Protein AF-A0A382V476-F1 (afdb_monomer)

Sequence (138 aa):
MKIIQIIIYGLIFSLLNGGDETVEEILLKTFHRLDSINHQFTVHFEQTGKKKKNNNYRVFVNWPEDGEILRETRVEPIQHDKKKPSSFWEHRFRDGRKSKKWITLPVTGKLKDVSKKKSKKKFSLEDLEYSEEDIKNN

Solvent-accessible surface area (backbone atoms only — not comparable to full-atom values): 8269 Å² total; per-residue (Å²): 110,72,68,60,49,52,52,51,52,50,51,51,50,52,63,73,64,56,66,86,72,46,71,59,56,54,50,50,53,61,71,52,65,57,65,82,48,69,47,72,52,73,50,78,48,76,46,84,65,102,60,79,44,80,47,45,32,39,38,40,40,42,41,56,93,65,77,66,48,43,36,38,38,40,38,36,57,59,84,87,62,97,66,60,68,54,32,38,39,38,41,36,39,66,87,69,52,83,49,47,30,35,34,31,41,62,83,76,62,49,79,40,84,45,56,85,60,75,75,89,54,102,70,50,77,72,78,72,60,82,50,72,65,62,54,73,74,107

Foldseek 3Di:
DVVVVVVVVVVVVCVVPPPPQDPLNVVVCVVCVCFPPWDKDKDWDWDDDPDTDIWIKIKTKDQDPDDFFGIKIKIATPDDDPKRDKIKIWTQTPVRPQIWIWIQDIPPRDIDTCSPPDDPDPDDVVVVDDDSVNSVVD

Nearest PDB structures (foldseek):
  4z48-assembly2_B  TM=6.205E-01  e=2.795E-02  Desulfovibrio piger ATCC 29098

Structure (mmCIF, N/CA/C/O backbone):
data_AF-A0A382V476-F1
#
_entry.id   AF-A0A382V476-F1
#
loop_
_atom_site.group_PDB
_atom_site.id
_atom_site.type_symbol
_atom_site.label_atom_id
_atom_site.label_alt_id
_atom_site.label_comp_id
_atom_site.label_asym_id
_atom_site.label_entity_id
_atom_site.label_seq_id
_atom_site.pdbx_PDB_ins_code
_atom_site.Cartn_x
_atom_site.Cartn_y
_atom_site.Cartn_z
_atom_site.occupancy
_atom_site.B_iso_or_equiv
_atom_site.auth_seq_id
_atom_site.auth_comp_id
_atom_site.auth_asym_id
_atom_site.auth_atom_id
_atom_site.pdbx_PDB_model_num
ATOM 1 N N . MET A 1 1 ? 53.658 -2.706 -17.925 1.00 54.38 1 MET A N 1
ATOM 2 C CA . MET A 1 1 ? 53.068 -1.688 -18.828 1.00 54.38 1 MET A CA 1
ATOM 3 C C . MET A 1 1 ? 51.702 -2.094 -19.383 1.00 54.38 1 MET A C 1
ATOM 5 O O . MET A 1 1 ? 50.769 -1.332 -19.184 1.00 54.38 1 MET A O 1
ATOM 9 N N . LYS A 1 2 ? 51.533 -3.290 -19.978 1.00 62.09 2 LYS A N 1
ATOM 10 C CA . LYS A 1 2 ? 50.246 -3.730 -20.570 1.00 62.09 2 LYS A CA 1
ATOM 11 C C . LYS A 1 2 ? 49.054 -3.766 -19.595 1.00 62.09 2 LYS A C 1
ATOM 13 O O . LYS A 1 2 ? 47.976 -3.318 -19.951 1.00 62.09 2 LYS A O 1
ATOM 18 N N . ILE A 1 3 ? 49.251 -4.229 -18.355 1.00 67.88 3 ILE A N 1
ATOM 19 C CA . ILE A 1 3 ? 48.176 -4.293 -17.338 1.00 67.88 3 ILE A CA 1
ATOM 20 C C . ILE A 1 3 ? 47.737 -2.893 -16.886 1.00 67.88 3 ILE A C 1
ATOM 22 O O . ILE A 1 3 ? 46.548 -2.628 -16.773 1.00 67.88 3 ILE A O 1
ATOM 26 N N . ILE A 1 4 ? 48.688 -1.975 -16.695 1.00 73.81 4 ILE A N 1
ATOM 27 C CA . ILE A 1 4 ? 48.395 -0.583 -16.325 1.00 73.81 4 ILE A CA 1
ATOM 28 C C . ILE A 1 4 ? 47.616 0.111 -17.450 1.00 73.81 4 ILE A C 1
ATOM 30 O O . ILE A 1 4 ? 46.641 0.797 -17.175 1.00 73.81 4 ILE A O 1
ATOM 34 N N . GLN A 1 5 ? 47.979 -0.129 -18.715 1.00 72.62 5 GLN A N 1
ATOM 35 C CA . GLN A 1 5 ? 47.204 0.356 -19.860 1.00 72.62 5 GLN A CA 1
ATOM 36 C C . GLN A 1 5 ? 45.774 -0.187 -19.864 1.00 72.62 5 GLN A C 1
ATOM 38 O O . GLN A 1 5 ? 44.850 0.592 -20.040 1.00 72.62 5 GLN A O 1
ATOM 43 N N . ILE A 1 6 ? 45.572 -1.484 -19.617 1.00 77.25 6 ILE A N 1
ATOM 44 C CA . ILE A 1 6 ? 44.226 -2.082 -19.563 1.00 77.25 6 ILE A CA 1
ATOM 45 C C . ILE A 1 6 ? 43.379 -1.451 -18.448 1.00 77.25 6 ILE A C 1
ATOM 47 O O . ILE A 1 6 ? 42.213 -1.144 -18.675 1.00 77.25 6 ILE A O 1
ATOM 51 N N . ILE A 1 7 ? 43.965 -1.195 -17.273 1.00 76.69 7 ILE A N 1
ATOM 52 C CA . ILE A 1 7 ? 43.273 -0.530 -16.157 1.00 76.69 7 ILE A CA 1
ATOM 53 C C . ILE A 1 7 ? 42.909 0.913 -16.522 1.00 76.69 7 ILE A C 1
ATOM 55 O O . ILE A 1 7 ? 41.786 1.342 -16.276 1.00 76.69 7 ILE A O 1
ATOM 59 N N . ILE A 1 8 ? 43.831 1.649 -17.149 1.00 76.94 8 ILE A N 1
ATOM 60 C CA . ILE A 1 8 ? 43.597 3.028 -17.596 1.00 76.94 8 ILE A CA 1
ATOM 61 C C . ILE A 1 8 ? 42.504 3.073 -18.669 1.00 76.94 8 ILE A C 1
ATOM 63 O O . ILE A 1 8 ? 41.602 3.898 -18.574 1.00 76.94 8 ILE A O 1
ATOM 67 N N . TYR A 1 9 ? 42.521 2.164 -19.648 1.00 76.56 9 TYR A N 1
ATOM 68 C CA . TYR A 1 9 ? 41.467 2.077 -20.660 1.00 76.56 9 TYR A CA 1
ATOM 69 C C . TYR A 1 9 ? 40.121 1.672 -20.058 1.00 76.56 9 TYR A C 1
ATOM 71 O O . TYR A 1 9 ? 39.107 2.220 -20.471 1.00 76.56 9 TYR A O 1
ATOM 79 N N . GLY A 1 10 ? 40.096 0.784 -19.059 1.00 70.62 10 GLY A N 1
ATOM 80 C CA . GLY A 1 10 ? 38.877 0.439 -18.322 1.00 70.62 10 GLY A CA 1
ATOM 81 C C . GLY A 1 10 ? 38.292 1.629 -17.553 1.00 70.62 10 GLY A C 1
ATOM 82 O O . GLY A 1 10 ? 37.092 1.872 -17.626 1.00 70.62 10 GLY A O 1
ATOM 83 N N . LEU A 1 11 ? 39.145 2.419 -16.891 1.00 69.81 11 LEU A N 1
ATOM 84 C CA . LEU A 1 11 ? 38.754 3.646 -16.187 1.00 69.81 11 LEU A CA 1
ATOM 85 C C . LEU A 1 11 ? 38.238 4.724 -17.146 1.00 69.81 11 LEU A C 1
ATOM 87 O O . LEU A 1 11 ? 37.189 5.318 -16.907 1.00 69.81 11 LEU A O 1
ATOM 91 N N . ILE A 1 12 ? 38.931 4.941 -18.264 1.00 70.00 12 ILE A N 1
ATOM 92 C CA . ILE A 1 12 ? 38.507 5.883 -19.305 1.00 70.00 12 ILE A CA 1
ATOM 93 C C . ILE A 1 12 ? 37.201 5.407 -19.952 1.00 70.00 12 ILE A C 1
ATOM 95 O O . ILE A 1 12 ? 36.310 6.214 -20.172 1.00 70.00 12 ILE A O 1
ATOM 99 N N . PHE A 1 13 ? 37.025 4.104 -20.179 1.00 66.19 13 PHE A N 1
ATOM 100 C CA . PHE A 1 13 ? 35.776 3.539 -20.691 1.00 66.19 13 PHE A CA 1
ATOM 101 C C . PHE A 1 13 ? 34.617 3.706 -19.698 1.00 66.19 13 PHE A C 1
ATOM 103 O O . PHE A 1 13 ? 33.508 4.009 -20.123 1.00 66.19 13 PHE A O 1
ATOM 110 N N . SER A 1 14 ? 34.852 3.579 -18.387 1.00 60.50 14 SER A N 1
ATOM 111 C CA . SER A 1 14 ? 33.828 3.875 -17.372 1.00 60.50 14 SER A CA 1
ATOM 112 C C . SER A 1 14 ? 33.500 5.367 -17.259 1.00 60.50 14 SER A C 1
ATOM 114 O O . SER A 1 14 ? 32.348 5.710 -17.034 1.00 60.50 14 SER A O 1
ATOM 116 N N . LEU A 1 15 ? 34.480 6.252 -17.468 1.00 58.38 15 LEU A N 1
ATOM 117 C CA . LEU A 1 15 ? 34.277 7.706 -17.484 1.00 58.38 15 LEU A CA 1
ATOM 118 C C . LEU A 1 15 ? 33.575 8.183 -18.765 1.00 58.38 15 LEU A C 1
ATOM 120 O O . LEU A 1 15 ? 32.837 9.155 -18.720 1.00 58.38 15 LEU A O 1
ATOM 124 N N . LEU A 1 16 ? 33.790 7.499 -19.894 1.00 56.25 16 LEU A N 1
ATOM 125 C CA . LEU A 1 16 ? 33.155 7.809 -21.181 1.00 56.25 16 LEU A CA 1
ATOM 126 C C . LEU A 1 16 ? 31.751 7.195 -21.330 1.00 56.25 16 LEU A C 1
ATOM 128 O O . LEU A 1 16 ? 30.973 7.689 -22.138 1.00 56.25 16 LEU A O 1
ATOM 132 N N . ASN A 1 17 ? 31.434 6.128 -20.584 1.00 56.97 17 ASN A N 1
ATOM 133 C CA . ASN A 1 17 ? 30.120 5.462 -20.591 1.00 56.97 17 ASN A CA 1
ATOM 134 C C . ASN A 1 17 ? 29.303 5.685 -19.311 1.00 56.97 17 ASN A C 1
ATOM 136 O O . ASN A 1 17 ? 28.214 5.125 -19.178 1.00 56.97 17 ASN A O 1
ATOM 140 N N . GLY A 1 18 ? 29.807 6.477 -18.365 1.00 55.31 18 GLY A N 1
ATOM 141 C CA . GLY A 1 18 ? 28.972 7.057 -17.323 1.00 55.31 18 GLY A CA 1
ATOM 142 C C . GLY A 1 18 ? 28.087 8.096 -17.990 1.00 55.31 18 GLY A C 1
ATOM 143 O O . GLY A 1 18 ? 28.488 9.248 -18.096 1.00 55.31 18 GLY A O 1
ATOM 144 N N . GLY A 1 19 ? 26.948 7.667 -18.538 1.00 58.66 19 GLY A N 1
ATOM 145 C CA . GLY A 1 19 ? 25.965 8.590 -19.089 1.00 58.66 19 GLY A CA 1
ATOM 146 C C . GLY A 1 19 ? 25.605 9.626 -18.030 1.00 58.66 19 GLY A C 1
ATOM 147 O O . GLY A 1 19 ? 25.509 9.280 -16.850 1.00 58.66 19 GLY A O 1
ATOM 148 N N . ASP A 1 20 ? 25.438 10.880 -18.449 1.00 67.56 20 ASP A N 1
ATOM 149 C CA . ASP A 1 20 ? 24.900 11.943 -17.605 1.00 67.56 20 ASP A CA 1
ATOM 150 C C . ASP A 1 20 ? 23.439 11.595 -17.277 1.00 67.56 20 ASP A C 1
ATOM 152 O O . ASP A 1 20 ? 22.511 12.110 -17.899 1.00 67.56 20 ASP A O 1
ATOM 156 N N . GLU A 1 21 ? 23.229 10.648 -16.354 1.00 75.00 21 GLU A N 1
ATOM 157 C CA . GLU A 1 21 ? 21.896 10.305 -15.878 1.00 75.00 21 GLU A CA 1
ATOM 158 C C . GLU A 1 21 ? 21.293 11.575 -15.296 1.00 75.00 21 GLU A C 1
ATOM 160 O O . GLU A 1 2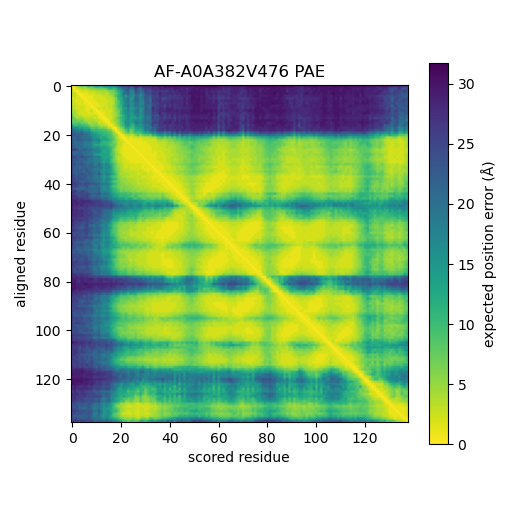1 ? 21.836 12.192 -14.370 1.00 75.00 21 GLU A O 1
ATOM 165 N N . THR A 1 22 ? 20.180 11.998 -15.881 1.00 86.12 22 THR A N 1
ATOM 166 C CA . THR A 1 22 ? 19.507 13.207 -15.427 1.00 86.12 22 THR A CA 1
ATOM 167 C C . THR A 1 22 ? 18.969 12.992 -14.012 1.00 86.12 22 THR A C 1
ATOM 169 O O . THR A 1 22 ? 18.724 11.866 -13.568 1.00 86.12 22 THR A O 1
ATOM 172 N N . VAL A 1 23 ? 18.753 14.084 -13.277 1.00 85.62 23 VAL A N 1
ATOM 173 C CA . VAL A 1 23 ? 18.124 14.013 -11.947 1.00 85.62 23 VAL A CA 1
ATOM 174 C C . VAL A 1 23 ? 16.771 13.298 -12.029 1.00 85.62 23 VAL A C 1
ATOM 176 O O . VAL A 1 23 ? 16.468 12.470 -11.171 1.00 85.62 23 VAL A O 1
ATOM 179 N N . GLU A 1 24 ? 16.000 13.556 -13.088 1.00 88.38 24 GLU A N 1
ATOM 180 C CA . GLU A 1 24 ? 14.736 12.873 -13.371 1.00 88.38 24 GLU A CA 1
ATOM 181 C C . GLU A 1 24 ? 14.927 11.355 -13.487 1.00 88.38 24 GLU A C 1
ATOM 183 O O . GLU A 1 24 ? 14.240 10.593 -12.807 1.00 88.38 24 GLU A O 1
ATOM 188 N N . GLU A 1 25 ? 15.895 10.897 -14.285 1.00 88.12 25 GLU A N 1
ATOM 189 C CA . GLU A 1 25 ? 16.172 9.469 -14.466 1.00 88.12 25 GLU A CA 1
ATOM 190 C C . GLU A 1 25 ? 16.562 8.783 -13.155 1.00 88.12 25 GLU A C 1
ATOM 192 O O . GLU A 1 25 ? 16.075 7.689 -12.855 1.00 88.12 25 GLU A O 1
ATOM 197 N N . ILE A 1 26 ? 17.397 9.433 -12.343 1.00 89.50 26 ILE A N 1
ATOM 198 C CA . ILE A 1 26 ? 17.804 8.918 -11.031 1.00 89.50 26 ILE A CA 1
ATOM 199 C C . ILE A 1 26 ? 16.590 8.810 -10.099 1.00 89.50 26 ILE A C 1
ATOM 201 O O . ILE A 1 26 ? 16.429 7.804 -9.394 1.00 89.50 26 ILE A O 1
ATOM 205 N N . LEU A 1 27 ? 15.715 9.820 -10.092 1.00 89.50 27 LEU A N 1
ATOM 206 C CA . LEU A 1 27 ? 14.505 9.832 -9.270 1.00 89.50 27 LEU A CA 1
ATOM 207 C C . LEU A 1 27 ? 13.508 8.762 -9.714 1.00 89.50 27 LEU A C 1
ATOM 209 O O . LEU A 1 27 ? 13.014 8.026 -8.861 1.00 89.50 27 LEU A O 1
ATOM 213 N N . LEU A 1 28 ? 13.270 8.606 -11.019 1.00 90.31 28 LEU A N 1
ATOM 214 C CA . LEU A 1 28 ? 12.392 7.568 -11.561 1.00 90.31 28 LEU A CA 1
ATOM 215 C C . LEU A 1 28 ? 12.930 6.168 -11.246 1.00 90.31 28 LEU A C 1
ATOM 217 O O . LEU A 1 28 ? 12.201 5.338 -10.702 1.00 90.31 28 LEU A O 1
ATOM 221 N N . LYS A 1 29 ? 14.224 5.909 -11.476 1.00 90.19 29 LYS A N 1
ATOM 222 C CA . LYS A 1 29 ? 14.852 4.629 -11.101 1.00 90.19 29 LYS A CA 1
ATOM 223 C C . LYS A 1 29 ? 14.724 4.350 -9.606 1.00 90.19 29 LYS A C 1
ATOM 225 O O . LYS A 1 29 ?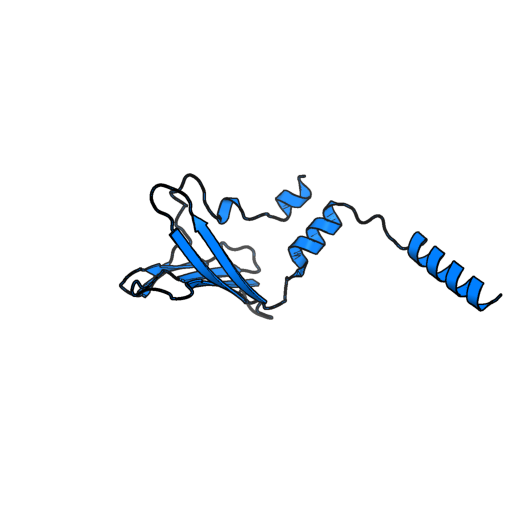 14.438 3.223 -9.209 1.00 90.19 29 LYS A O 1
ATOM 230 N N . THR A 1 30 ? 14.906 5.370 -8.769 1.00 89.88 30 THR A N 1
ATOM 231 C CA . THR A 1 30 ? 14.770 5.236 -7.312 1.00 89.88 30 THR A CA 1
ATOM 232 C C . THR A 1 30 ? 13.325 4.964 -6.902 1.00 89.88 30 THR A C 1
ATOM 234 O O . THR A 1 30 ? 13.089 4.139 -6.016 1.00 89.88 30 THR A O 1
ATOM 237 N N . PHE A 1 31 ? 12.367 5.632 -7.542 1.00 88.69 31 PHE A N 1
ATOM 238 C CA . PHE A 1 31 ? 10.939 5.482 -7.288 1.00 88.69 31 PHE A CA 1
ATOM 239 C C . PHE A 1 31 ? 10.450 4.070 -7.641 1.00 88.69 31 PHE A C 1
ATOM 241 O O . PHE A 1 31 ? 9.787 3.435 -6.823 1.00 88.69 31 PHE A O 1
ATOM 248 N N . HIS A 1 32 ? 10.887 3.535 -8.784 1.00 91.06 32 HIS A N 1
ATOM 249 C CA . HIS A 1 32 ? 10.536 2.195 -9.271 1.00 91.06 32 HIS A CA 1
ATOM 250 C C . HIS A 1 32 ? 11.444 1.070 -8.749 1.00 91.06 32 HIS A C 1
ATOM 252 O O . HIS A 1 32 ? 11.295 -0.085 -9.143 1.00 91.06 32 HIS A O 1
ATOM 258 N N . ARG A 1 33 ? 12.391 1.355 -7.844 1.00 91.94 33 ARG A N 1
ATOM 259 C CA . ARG A 1 33 ? 13.425 0.378 -7.438 1.00 91.94 33 ARG A CA 1
ATOM 260 C C . ARG A 1 33 ? 12.876 -0.913 -6.814 1.00 91.94 33 ARG A C 1
ATOM 262 O O . ARG A 1 33 ? 13.588 -1.908 -6.757 1.00 91.94 33 ARG A O 1
ATOM 269 N N . LEU A 1 34 ? 11.667 -0.861 -6.246 1.00 93.00 34 LEU A N 1
ATOM 270 C CA . LEU A 1 34 ? 11.000 -1.996 -5.592 1.00 93.00 34 LEU A CA 1
ATOM 271 C C . LEU A 1 34 ? 9.827 -2.543 -6.413 1.00 93.00 34 LEU A C 1
ATOM 273 O O . LEU A 1 34 ? 9.080 -3.391 -5.914 1.00 93.00 34 LEU A O 1
ATOM 277 N N . ASP A 1 35 ? 9.640 -2.059 -7.638 1.00 91.75 35 ASP A N 1
ATOM 278 C CA . ASP A 1 35 ? 8.607 -2.579 -8.519 1.00 91.75 35 ASP A CA 1
ATOM 279 C C . ASP A 1 35 ? 8.905 -4.038 -8.855 1.00 91.75 35 ASP A C 1
ATOM 281 O O . ASP A 1 35 ? 10.056 -4.443 -9.009 1.00 91.75 35 ASP A O 1
ATOM 285 N N . SER A 1 36 ? 7.851 -4.849 -8.941 1.00 92.56 36 SER A N 1
ATOM 286 C CA . SER A 1 36 ? 7.945 -6.303 -9.154 1.00 92.56 36 SER A CA 1
ATOM 287 C C . SER A 1 36 ? 8.660 -7.084 -8.039 1.00 92.56 36 SER A C 1
ATOM 289 O O . SER A 1 36 ? 8.889 -8.282 -8.183 1.00 92.56 36 SER A O 1
ATOM 291 N N . ILE A 1 37 ? 8.999 -6.446 -6.911 1.00 95.12 37 ILE A N 1
ATOM 292 C CA . ILE A 1 37 ? 9.657 -7.099 -5.773 1.00 95.12 37 ILE A CA 1
ATOM 293 C C . ILE A 1 37 ? 8.714 -7.103 -4.577 1.00 95.12 37 ILE A C 1
ATOM 295 O O . ILE A 1 37 ? 8.414 -6.060 -3.987 1.00 95.12 37 ILE A O 1
ATOM 299 N N . ASN A 1 38 ? 8.278 -8.295 -4.173 1.00 97.19 38 ASN A N 1
ATOM 300 C CA . ASN A 1 38 ? 7.518 -8.476 -2.940 1.00 97.19 38 ASN A CA 1
ATOM 301 C C . ASN A 1 38 ? 8.357 -8.049 -1.739 1.00 97.19 38 ASN A C 1
ATOM 303 O O . ASN A 1 38 ? 9.488 -8.503 -1.562 1.00 97.19 38 ASN A O 1
ATOM 307 N N . HIS A 1 39 ? 7.801 -7.184 -0.897 1.00 95.62 39 HIS A N 1
ATOM 308 C CA . HIS A 1 39 ? 8.532 -6.655 0.244 1.00 95.62 39 HIS A CA 1
ATOM 309 C C . HIS A 1 39 ? 7.623 -6.387 1.438 1.00 95.62 39 HIS A C 1
ATOM 311 O O . HIS A 1 39 ? 6.404 -6.236 1.338 1.00 95.62 39 HIS A O 1
ATOM 317 N N . GLN A 1 40 ? 8.253 -6.338 2.607 1.00 96.31 40 GLN A N 1
ATOM 318 C CA . GLN A 1 40 ? 7.593 -6.087 3.873 1.00 96.31 40 GLN A CA 1
ATOM 319 C C . GLN A 1 40 ? 8.458 -5.159 4.716 1.00 96.31 40 GLN A C 1
ATOM 321 O O . GLN A 1 40 ? 9.678 -5.301 4.764 1.00 96.31 40 GLN A O 1
ATOM 326 N N . PHE A 1 41 ? 7.820 -4.237 5.426 1.00 94.19 41 PHE A N 1
ATOM 327 C CA . PHE A 1 41 ? 8.494 -3.352 6.367 1.00 94.19 41 PHE A CA 1
ATOM 328 C C . PHE A 1 41 ? 7.585 -3.007 7.543 1.00 94.19 41 PHE A C 1
ATOM 330 O O . PHE A 1 41 ? 6.380 -3.270 7.538 1.00 94.19 41 PHE A O 1
ATOM 337 N N . THR A 1 42 ? 8.182 -2.423 8.576 1.00 92.50 42 THR A N 1
ATOM 338 C CA . THR A 1 42 ? 7.468 -1.943 9.756 1.00 92.50 42 THR A CA 1
ATOM 339 C C . THR A 1 42 ? 7.553 -0.427 9.809 1.00 92.50 42 THR A C 1
ATOM 341 O O . THR A 1 42 ? 8.628 0.143 9.644 1.00 92.50 42 THR A O 1
ATOM 344 N N . VAL A 1 43 ? 6.422 0.222 10.069 1.00 89.06 43 VAL A N 1
ATOM 345 C CA . VAL A 1 43 ? 6.334 1.664 10.281 1.00 89.06 43 VAL A CA 1
ATOM 346 C C . VAL A 1 43 ? 5.997 1.924 11.740 1.00 89.06 43 VAL A C 1
ATOM 348 O O . VAL A 1 43 ? 4.973 1.464 12.254 1.00 89.06 43 VAL A O 1
ATOM 351 N N . HIS A 1 44 ? 6.858 2.699 12.385 1.00 87.25 44 HIS A N 1
ATOM 352 C CA . HIS A 1 44 ? 6.664 3.211 13.732 1.00 87.25 44 HIS A CA 1
ATOM 353 C C . HIS A 1 44 ? 6.368 4.702 13.639 1.00 87.25 44 HIS A C 1
ATOM 355 O O . HIS A 1 44 ? 7.174 5.453 13.093 1.00 87.25 44 HIS A O 1
ATOM 361 N N . PHE A 1 45 ? 5.228 5.143 14.167 1.00 81.31 45 PHE A N 1
ATOM 362 C CA . PHE A 1 45 ? 4.932 6.568 14.260 1.00 81.31 45 PHE A CA 1
ATOM 363 C C . PHE A 1 45 ? 4.483 6.971 15.656 1.00 81.31 45 PHE A C 1
ATOM 365 O O . PHE A 1 45 ? 3.567 6.393 16.253 1.00 81.31 45 PHE A O 1
ATOM 372 N N . GLU A 1 46 ? 5.127 8.021 16.150 1.00 83.56 46 GLU A N 1
ATOM 373 C CA . GLU A 1 46 ? 4.758 8.715 17.368 1.00 83.56 46 GLU A CA 1
ATOM 374 C C . GLU A 1 46 ? 3.999 9.990 16.998 1.00 83.56 46 GLU A C 1
ATOM 376 O O . GLU A 1 46 ? 4.518 10.867 16.312 1.00 83.56 46 GLU A O 1
ATOM 381 N N . GLN A 1 47 ? 2.752 10.098 17.452 1.00 78.62 47 GLN A N 1
ATOM 382 C CA . GLN A 1 47 ? 1.985 11.330 17.329 1.00 78.62 47 GLN A CA 1
ATOM 383 C C . GLN A 1 47 ? 2.077 12.113 18.640 1.00 78.62 47 GLN A C 1
ATOM 385 O O . GLN A 1 47 ? 1.542 11.685 19.671 1.00 78.62 47 GLN A O 1
ATOM 390 N N . THR A 1 48 ? 2.716 13.279 18.580 1.00 77.38 48 THR A N 1
ATOM 391 C CA . THR A 1 48 ? 2.782 14.249 19.675 1.00 77.38 48 THR A CA 1
ATOM 392 C C . THR A 1 48 ? 1.606 15.228 19.567 1.00 77.38 48 THR A C 1
ATOM 394 O O . THR A 1 48 ? 1.224 15.690 18.494 1.00 77.38 48 THR A O 1
ATOM 397 N N . GLY A 1 49 ? 0.922 15.467 20.684 1.00 75.38 49 GLY A N 1
ATOM 398 C CA . GLY A 1 49 ? -0.309 16.257 20.758 1.00 75.38 49 GLY A CA 1
ATOM 399 C C . GLY A 1 49 ? -0.919 16.152 22.156 1.00 75.38 49 GLY A C 1
ATOM 400 O O . GLY A 1 49 ? -0.220 15.792 23.098 1.00 75.38 49 GLY A O 1
ATOM 401 N N . LYS A 1 50 ? -2.235 16.382 22.311 1.00 74.88 50 LYS A N 1
ATOM 402 C CA . LYS A 1 50 ? -2.914 16.300 23.630 1.00 74.88 50 LYS A CA 1
ATOM 403 C C . LYS A 1 50 ? -2.722 14.957 24.359 1.00 74.88 50 LYS A C 1
ATOM 405 O O . LYS A 1 50 ? -2.851 14.905 25.576 1.00 74.88 50 LYS A O 1
ATOM 410 N N . LYS A 1 51 ? -2.466 13.868 23.628 1.00 77.00 51 LYS A N 1
ATOM 411 C CA . LYS A 1 51 ? -2.071 12.560 24.171 1.00 77.00 51 LYS A CA 1
ATOM 412 C C . LYS A 1 51 ? -1.009 11.953 23.264 1.00 77.00 51 LYS A C 1
ATOM 414 O O . LYS A 1 51 ? -1.245 11.874 22.058 1.00 77.00 51 LYS A O 1
ATOM 419 N N . LYS A 1 52 ? 0.098 11.486 23.850 1.00 77.69 52 LYS A N 1
ATOM 420 C CA . LYS A 1 52 ? 1.115 10.704 23.139 1.00 77.69 52 LYS A CA 1
ATOM 421 C C . LYS A 1 52 ? 0.484 9.400 22.654 1.00 77.69 52 LYS A C 1
ATOM 423 O O . LYS A 1 52 ? -0.151 8.687 23.433 1.00 77.69 52 LYS A O 1
ATOM 428 N N . LYS A 1 53 ? 0.611 9.120 21.358 1.00 73.19 53 LYS A N 1
ATOM 429 C CA . LYS A 1 53 ? 0.169 7.860 20.755 1.00 73.19 53 LYS A CA 1
ATOM 430 C C . LYS A 1 53 ? 1.313 7.263 19.963 1.00 73.19 53 LYS A C 1
ATOM 432 O O . LYS A 1 53 ? 1.762 7.872 18.996 1.00 73.19 53 LYS A O 1
ATOM 437 N N . ASN A 1 54 ? 1.701 6.057 20.343 1.00 79.62 54 ASN A N 1
ATOM 438 C CA . ASN A 1 54 ? 2.644 5.248 19.591 1.00 79.62 54 ASN A CA 1
ATOM 439 C C . ASN A 1 54 ? 1.830 4.247 18.786 1.00 79.62 54 ASN A C 1
ATOM 441 O O . ASN A 1 54 ? 1.008 3.531 19.359 1.00 79.62 54 ASN A O 1
ATOM 445 N N . ASN A 1 55 ? 2.027 4.211 17.473 1.00 79.00 55 ASN A N 1
ATOM 446 C CA . ASN A 1 55 ? 1.385 3.208 16.647 1.00 79.00 55 ASN A CA 1
ATOM 447 C C . ASN A 1 55 ? 2.428 2.511 15.780 1.00 79.00 55 ASN A C 1
ATOM 449 O O . ASN A 1 55 ? 3.269 3.154 15.153 1.00 79.00 55 ASN A O 1
ATOM 453 N N . ASN A 1 56 ? 2.322 1.189 15.752 1.00 86.94 56 ASN A N 1
ATOM 454 C CA . ASN A 1 56 ? 3.222 0.304 15.039 1.00 86.94 56 ASN A CA 1
ATOM 455 C C . ASN A 1 56 ? 2.400 -0.472 14.017 1.00 86.94 56 ASN A C 1
ATOM 457 O O . ASN A 1 56 ? 1.397 -1.095 14.377 1.00 86.94 56 ASN A O 1
ATOM 461 N N . TYR A 1 57 ? 2.825 -0.444 12.762 1.00 87.81 57 TYR A N 1
ATOM 462 C CA . TYR A 1 57 ? 2.169 -1.169 11.683 1.00 87.81 57 TYR A CA 1
ATOM 463 C C . TYR A 1 57 ? 3.181 -1.973 10.900 1.00 87.81 57 TYR A C 1
ATOM 465 O O . TYR A 1 57 ? 4.292 -1.517 10.649 1.00 87.81 57 TYR A O 1
ATOM 473 N N . ARG A 1 58 ? 2.758 -3.151 10.469 1.00 93.19 58 ARG A N 1
ATOM 474 C CA . ARG A 1 58 ? 3.442 -3.934 9.456 1.00 93.19 58 ARG A CA 1
ATOM 475 C C . ARG A 1 58 ? 2.770 -3.672 8.118 1.00 93.19 58 ARG A C 1
ATOM 477 O O . ARG A 1 58 ? 1.542 -3.695 8.025 1.00 93.19 58 ARG A O 1
ATOM 484 N N . VAL A 1 59 ? 3.581 -3.418 7.105 1.00 94.19 59 VAL A N 1
ATOM 485 C CA . VAL A 1 59 ? 3.145 -3.204 5.730 1.00 94.19 59 VAL A CA 1
ATOM 486 C C . VAL A 1 59 ? 3.680 -4.341 4.881 1.00 94.19 59 VAL A C 1
ATOM 488 O O . VAL A 1 59 ? 4.865 -4.659 4.951 1.00 94.19 59 VAL A O 1
ATOM 491 N N . PHE A 1 60 ? 2.800 -4.939 4.092 1.00 96.56 60 PHE A N 1
ATOM 492 C CA . PHE A 1 60 ? 3.120 -5.928 3.076 1.00 96.56 60 PHE A CA 1
ATOM 493 C C . PHE A 1 60 ? 2.776 -5.339 1.719 1.00 96.56 60 PHE A C 1
ATOM 495 O O . PHE A 1 60 ? 1.692 -4.771 1.559 1.00 96.56 60 PHE A O 1
ATOM 502 N N . VAL A 1 61 ? 3.678 -5.507 0.761 1.00 96.38 61 VAL A N 1
ATOM 503 C CA . VAL A 1 61 ? 3.472 -5.140 -0.634 1.00 96.38 61 VAL A CA 1
ATOM 504 C C . VAL A 1 61 ? 3.715 -6.380 -1.480 1.00 96.38 61 VAL A C 1
ATOM 506 O O . VAL A 1 61 ? 4.801 -6.961 -1.444 1.00 96.38 61 VAL A O 1
ATOM 509 N N . ASN A 1 62 ? 2.680 -6.782 -2.208 1.00 97.50 62 ASN A N 1
ATOM 510 C CA . ASN A 1 62 ? 2.709 -7.879 -3.159 1.00 97.50 62 ASN A CA 1
ATOM 511 C C . ASN A 1 62 ? 2.572 -7.319 -4.580 1.00 97.50 62 ASN A C 1
ATOM 513 O O . ASN A 1 62 ? 1.724 -6.459 -4.833 1.00 97.50 62 ASN A O 1
ATOM 517 N N . TRP A 1 63 ? 3.390 -7.828 -5.491 1.00 96.94 63 TRP A N 1
ATOM 518 C CA . TRP A 1 63 ? 3.380 -7.554 -6.920 1.00 96.94 63 TRP A CA 1
ATOM 519 C C . TRP A 1 63 ? 3.032 -8.856 -7.644 1.00 96.94 63 TRP A C 1
ATOM 521 O O . TRP A 1 63 ? 3.922 -9.666 -7.900 1.00 96.94 63 TRP A O 1
ATOM 531 N N . PRO A 1 64 ? 1.744 -9.105 -7.932 1.00 96.12 64 PRO A N 1
ATOM 532 C CA . PRO A 1 64 ? 1.346 -10.269 -8.713 1.00 96.12 64 PRO A CA 1
ATOM 533 C C . PRO A 1 64 ? 2.067 -10.296 -10.067 1.00 96.12 64 PRO A C 1
ATOM 535 O O . PRO A 1 64 ? 2.290 -9.244 -10.666 1.00 96.12 64 PRO A O 1
ATOM 538 N N . GLU A 1 65 ? 2.404 -11.482 -10.573 1.00 93.50 65 GLU A N 1
ATOM 539 C CA . GLU A 1 65 ? 3.009 -11.628 -11.907 1.00 93.50 65 GLU A CA 1
ATOM 540 C C . GLU A 1 65 ? 1.960 -11.399 -13.007 1.00 93.50 65 GLU A C 1
ATOM 542 O O . GLU A 1 65 ? 2.184 -10.618 -13.929 1.00 93.50 65 GLU A O 1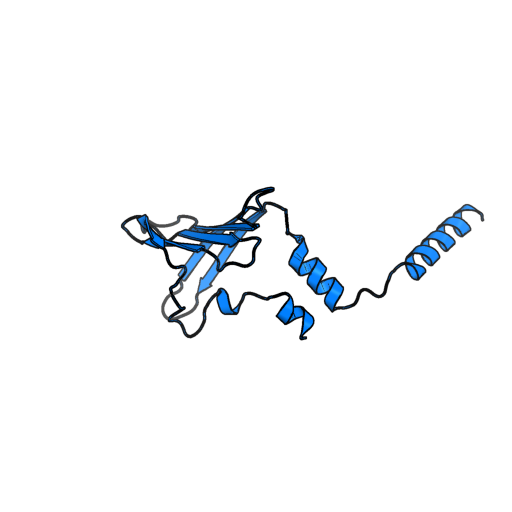
ATOM 547 N N . ASP A 1 66 ? 0.761 -11.958 -12.821 1.00 93.81 66 ASP A N 1
ATOM 548 C CA . ASP A 1 66 ? -0.325 -11.950 -13.802 1.00 93.81 66 ASP A CA 1
ATOM 549 C C . ASP A 1 66 ? -1.624 -11.317 -13.272 1.00 93.81 66 ASP A C 1
ATOM 551 O O . ASP A 1 66 ? -1.800 -11.053 -12.079 1.00 93.81 66 ASP A O 1
ATOM 555 N N . GLY A 1 67 ? -2.572 -11.096 -14.187 1.00 94.69 67 GLY A N 1
ATOM 556 C CA . GLY A 1 67 ? -3.932 -10.649 -13.885 1.00 94.69 67 GLY A CA 1
ATOM 557 C C . GLY A 1 67 ? -4.114 -9.130 -13.844 1.00 94.69 67 GLY A C 1
ATOM 558 O O . GLY A 1 67 ? -3.224 -8.349 -14.176 1.00 94.69 67 GLY A O 1
ATOM 559 N N . GLU A 1 68 ? -5.312 -8.696 -13.443 1.00 96.50 68 GLU A N 1
ATOM 560 C CA . GLU A 1 68 ? -5.714 -7.279 -13.482 1.00 96.50 68 GLU A CA 1
ATOM 561 C C . GLU A 1 68 ? -5.036 -6.412 -12.407 1.00 96.50 68 GLU A C 1
ATOM 563 O O . GLU A 1 68 ? -5.025 -5.181 -12.502 1.00 96.50 68 GLU A O 1
ATOM 568 N N . ILE A 1 69 ? -4.500 -7.040 -11.359 1.00 95.31 69 ILE A N 1
ATOM 569 C CA . ILE A 1 69 ? -3.911 -6.359 -10.208 1.00 95.31 69 ILE A CA 1
ATOM 570 C C . ILE A 1 69 ? -2.433 -6.091 -10.486 1.00 95.31 69 ILE A C 1
ATOM 572 O O . ILE A 1 69 ? -1.674 -6.998 -10.809 1.00 95.31 69 ILE A O 1
ATOM 576 N N . LEU A 1 70 ? -2.039 -4.828 -10.339 1.00 95.06 70 LEU A N 1
ATOM 577 C CA . LEU A 1 70 ? -0.651 -4.380 -10.403 1.00 95.06 70 LEU A CA 1
ATOM 578 C C . LEU A 1 70 ? 0.053 -4.597 -9.063 1.00 95.06 70 LEU A C 1
ATOM 580 O O . LEU A 1 70 ? 1.167 -5.103 -9.020 1.00 95.06 70 LEU A O 1
ATOM 584 N N . ARG A 1 71 ? -0.595 -4.173 -7.972 1.00 95.00 71 ARG A N 1
ATOM 585 C CA . ARG A 1 71 ? -0.011 -4.154 -6.630 1.00 95.00 71 ARG A CA 1
ATOM 586 C C . ARG A 1 71 ? -1.085 -4.326 -5.571 1.00 95.00 71 ARG A C 1
ATOM 588 O O . ARG A 1 71 ? -2.132 -3.675 -5.633 1.00 95.00 71 ARG A O 1
ATOM 595 N N . GLU A 1 72 ? -0.785 -5.129 -4.563 1.00 96.31 72 GLU A N 1
ATOM 596 C CA . GLU A 1 72 ? -1.598 -5.276 -3.362 1.00 96.31 72 GLU A CA 1
ATOM 597 C C . GLU A 1 72 ? -0.807 -4.780 -2.157 1.00 96.31 72 GLU A C 1
ATOM 599 O O . GLU A 1 72 ? 0.305 -5.235 -1.893 1.00 96.31 72 GLU A O 1
ATOM 604 N N . THR A 1 73 ? -1.396 -3.864 -1.399 1.00 95.38 73 THR A N 1
ATOM 605 C CA . THR A 1 73 ? -0.811 -3.357 -0.161 1.00 95.38 73 THR A CA 1
ATOM 606 C C . THR A 1 73 ? -1.699 -3.753 1.003 1.00 95.38 73 THR A C 1
ATOM 608 O O . THR A 1 73 ? -2.894 -3.454 1.011 1.00 95.38 73 THR A O 1
ATOM 611 N N . ARG A 1 74 ? -1.117 -4.369 2.031 1.00 94.69 74 ARG A N 1
ATOM 612 C CA . ARG A 1 74 ? -1.793 -4.648 3.300 1.00 94.69 74 ARG A CA 1
ATOM 613 C C . ARG A 1 74 ? -1.057 -3.962 4.434 1.00 94.69 74 ARG A C 1
ATOM 615 O O . ARG A 1 74 ? 0.135 -4.168 4.624 1.00 94.69 74 ARG A O 1
ATOM 622 N N . VAL A 1 75 ? -1.790 -3.195 5.226 1.00 91.50 75 VAL A N 1
ATOM 623 C CA . VAL A 1 75 ? -1.294 -2.556 6.444 1.00 91.50 75 VAL A CA 1
ATOM 624 C C . VAL A 1 75 ? -2.023 -3.179 7.619 1.00 91.50 75 VAL A C 1
ATOM 626 O O . VAL A 1 75 ? -3.252 -3.133 7.692 1.00 91.50 75 VAL A O 1
ATOM 629 N N . GLU A 1 76 ? -1.286 -3.762 8.553 1.00 88.81 76 GLU A N 1
ATOM 630 C CA . GLU A 1 76 ? -1.861 -4.336 9.762 1.00 88.81 76 GLU A CA 1
ATOM 631 C C . GLU A 1 76 ? -1.168 -3.807 11.014 1.00 88.81 76 GLU A C 1
ATOM 633 O O . GLU A 1 76 ? 0.039 -3.560 11.011 1.00 88.81 76 GLU A O 1
ATOM 638 N N . PRO A 1 77 ? -1.918 -3.597 12.098 1.00 86.81 77 PRO A N 1
ATOM 639 C CA . PRO A 1 77 ? -1.334 -3.138 13.340 1.00 86.81 77 PRO A CA 1
ATOM 640 C C . PRO A 1 77 ? -0.513 -4.253 13.993 1.00 86.81 77 PRO A C 1
ATOM 642 O O . PRO A 1 77 ? -0.959 -5.397 14.097 1.00 86.81 77 PRO A O 1
ATOM 645 N N . ILE A 1 78 ? 0.655 -3.900 14.517 1.00 87.31 78 ILE A N 1
ATOM 646 C CA . ILE A 1 78 ? 1.432 -4.787 15.384 1.00 87.31 78 ILE A CA 1
ATOM 647 C C . ILE A 1 78 ? 0.790 -4.697 16.772 1.00 87.31 78 ILE A C 1
ATOM 649 O O . ILE A 1 78 ? 0.838 -3.656 17.428 1.00 87.31 78 ILE A O 1
ATOM 653 N N . GLN A 1 79 ? 0.072 -5.751 17.171 1.00 70.62 79 GLN A N 1
ATOM 654 C CA . GLN A 1 79 ? -0.738 -5.755 18.391 1.00 70.62 79 GLN A CA 1
ATOM 655 C C . GLN A 1 79 ? 0.119 -5.539 19.645 1.00 70.62 79 GLN A C 1
ATOM 657 O O . GLN A 1 79 ? 1.005 -6.335 19.939 1.00 70.62 79 GLN A O 1
ATOM 662 N N . HIS A 1 80 ? -0.222 -4.509 20.424 1.00 57.72 80 HIS A N 1
ATOM 663 C CA . HIS A 1 80 ? 0.294 -4.306 21.783 1.00 57.72 80 HIS A CA 1
ATOM 664 C C . HIS A 1 80 ? -0.817 -4.153 22.842 1.00 57.72 80 HIS A C 1
ATOM 666 O O . HIS A 1 80 ? -0.505 -4.122 24.025 1.00 57.72 80 HIS A O 1
ATOM 672 N N . ASP A 1 81 ? -2.103 -4.086 22.457 1.00 58.41 81 ASP A N 1
ATOM 673 C CA . ASP A 1 81 ? -3.208 -3.782 23.381 1.00 58.41 81 ASP A CA 1
ATOM 674 C C . ASP A 1 81 ? -4.549 -4.443 22.993 1.00 58.41 81 ASP A C 1
ATOM 676 O O . ASP A 1 81 ? -4.799 -4.739 21.825 1.00 58.41 81 ASP A O 1
ATOM 680 N N . LYS A 1 82 ? -5.467 -4.605 23.966 1.00 54.94 82 LYS A N 1
ATOM 681 C CA . LYS A 1 82 ? -6.784 -5.290 23.831 1.00 54.94 82 LYS A CA 1
ATOM 682 C C . LYS A 1 82 ? -7.771 -4.658 22.827 1.00 54.94 82 LYS A C 1
ATOM 684 O O . LYS A 1 82 ? -8.848 -5.208 22.588 1.00 54.94 82 LYS A O 1
ATOM 689 N N . LYS A 1 83 ? -7.460 -3.499 22.238 1.00 62.06 83 LYS A N 1
ATOM 690 C CA . LYS A 1 83 ? -8.295 -2.875 21.198 1.00 62.06 83 LYS A CA 1
ATOM 691 C C . LYS A 1 83 ? -7.909 -3.445 19.841 1.00 62.06 83 LYS A C 1
ATOM 693 O O . LYS A 1 83 ? -6.784 -3.236 19.421 1.00 62.06 83 LYS A O 1
ATOM 698 N N . LYS A 1 84 ? -8.854 -4.089 19.140 1.00 65.56 84 LYS A N 1
ATOM 699 C CA . LYS A 1 84 ? -8.692 -4.544 17.744 1.00 65.56 84 LYS A CA 1
ATOM 700 C C . LYS A 1 84 ? -8.454 -3.328 16.836 1.00 65.56 84 LYS A C 1
ATOM 702 O O . LYS A 1 84 ? -9.428 -2.623 16.542 1.00 65.56 84 LYS A O 1
ATOM 707 N N . PRO A 1 85 ? -7.207 -3.032 16.437 1.00 74.12 85 PRO A N 1
ATOM 708 C CA . PRO A 1 85 ? -6.922 -1.870 15.617 1.00 74.12 85 PRO A CA 1
ATOM 709 C C . PRO A 1 85 ? -7.307 -2.189 14.168 1.00 74.12 85 PRO A C 1
ATOM 711 O O . PRO A 1 85 ? -7.410 -3.353 13.780 1.00 74.12 85 PRO A O 1
ATOM 714 N N . SER A 1 86 ? -7.582 -1.154 13.381 1.00 81.12 86 SER A N 1
ATOM 715 C CA . SER A 1 86 ? -7.964 -1.328 11.981 1.00 81.12 86 SER A CA 1
ATOM 716 C C . SER A 1 86 ? -6.766 -1.748 11.132 1.00 81.12 86 SER A C 1
ATOM 718 O O . SER A 1 86 ? -5.698 -1.147 11.216 1.00 81.12 86 SER A O 1
ATOM 720 N N . SER A 1 87 ? -6.991 -2.736 10.278 1.00 87.00 87 SER A N 1
ATOM 721 C CA . SER A 1 87 ? -6.139 -3.096 9.149 1.00 87.00 87 SER A CA 1
ATOM 722 C C . SER A 1 87 ? -6.686 -2.443 7.885 1.00 87.00 87 SER A C 1
ATOM 724 O O . SER A 1 87 ? -7.885 -2.156 7.799 1.00 87.00 87 SER A O 1
ATOM 726 N N . PHE A 1 88 ? -5.814 -2.223 6.912 1.00 90.75 88 PHE A N 1
ATOM 727 C CA . PHE A 1 88 ? -6.125 -1.594 5.638 1.00 90.75 88 PHE A CA 1
ATOM 728 C C . PHE A 1 88 ? -5.600 -2.443 4.479 1.00 90.75 88 PHE A C 1
ATOM 730 O O . PHE A 1 88 ? -4.543 -3.064 4.591 1.00 90.75 88 PHE A O 1
ATOM 737 N N . TRP A 1 89 ? -6.343 -2.445 3.377 1.00 93.69 89 TRP A N 1
ATOM 738 C CA . TRP A 1 89 ? -5.986 -3.108 2.128 1.00 93.69 89 TRP A CA 1
ATOM 739 C C . TRP A 1 89 ? -6.170 -2.140 0.971 1.00 93.69 89 TRP A C 1
ATOM 741 O O . TRP A 1 89 ? -7.184 -1.442 0.915 1.00 93.69 89 TRP A O 1
ATOM 751 N N . GLU A 1 90 ? -5.235 -2.155 0.033 1.00 94.19 90 GLU A N 1
ATOM 752 C CA . GLU A 1 90 ? -5.344 -1.487 -1.257 1.00 94.19 90 GLU A CA 1
ATOM 753 C C . GLU A 1 90 ? -5.005 -2.462 -2.377 1.00 94.19 90 GLU A C 1
ATOM 755 O O . GLU A 1 90 ? -3.980 -3.135 -2.320 1.00 94.19 90 GLU A O 1
ATOM 760 N N . HIS A 1 91 ? -5.842 -2.493 -3.411 1.00 95.25 91 HIS A N 1
ATOM 761 C CA . HIS A 1 91 ? -5.531 -3.129 -4.686 1.00 95.25 91 HIS A CA 1
ATOM 762 C C . HIS A 1 91 ? -5.443 -2.045 -5.761 1.00 95.25 91 HIS A C 1
ATOM 764 O O . HIS A 1 91 ? -6.426 -1.338 -6.015 1.00 95.25 91 HIS A O 1
ATOM 770 N N . ARG A 1 92 ? -4.277 -1.924 -6.397 1.00 93.00 92 ARG A N 1
ATOM 771 C CA . ARG A 1 92 ? -4.043 -1.057 -7.559 1.00 93.00 92 ARG A CA 1
ATOM 772 C C . ARG A 1 92 ? -4.094 -1.903 -8.829 1.00 93.00 92 ARG A C 1
ATOM 774 O O . ARG A 1 92 ? -3.518 -2.986 -8.857 1.00 93.00 92 ARG A O 1
ATOM 781 N N . PHE A 1 93 ? -4.787 -1.424 -9.858 1.00 94.50 93 PHE A N 1
ATOM 782 C CA . PHE A 1 93 ? -4.989 -2.155 -11.114 1.00 94.50 93 PHE A CA 1
ATOM 783 C C . PHE A 1 93 ? -3.975 -1.734 -12.180 1.00 94.50 93 PHE A C 1
ATOM 785 O O . PHE A 1 93 ? -3.540 -0.582 -12.192 1.00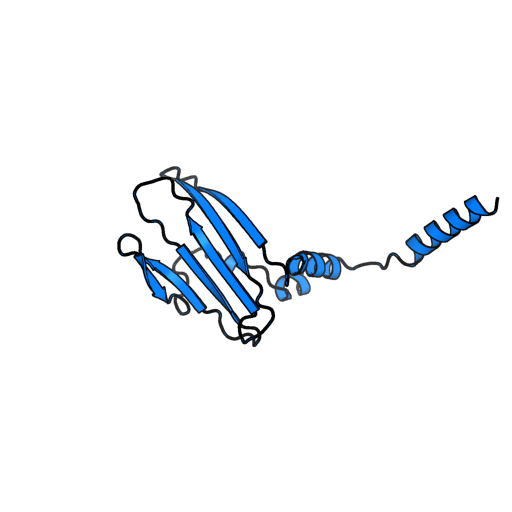 94.50 93 PHE A O 1
ATOM 792 N N . ARG A 1 94 ? -3.612 -2.661 -13.076 1.00 92.50 94 ARG A N 1
ATOM 793 C CA . ARG A 1 94 ? -2.657 -2.410 -14.176 1.00 92.50 94 ARG A CA 1
ATOM 794 C C . ARG A 1 94 ? -3.197 -1.449 -15.228 1.00 92.50 94 ARG A C 1
ATOM 796 O O . ARG A 1 94 ? -2.445 -0.687 -15.813 1.00 92.50 94 ARG A O 1
ATOM 803 N N . ASP A 1 95 ? -4.506 -1.471 -15.441 1.00 92.31 95 ASP A N 1
ATOM 804 C CA . ASP A 1 95 ? -5.208 -0.663 -16.444 1.00 92.31 95 ASP A CA 1
ATOM 805 C C . ASP A 1 95 ? -5.512 0.775 -15.990 1.00 92.31 95 ASP A C 1
ATOM 807 O O . ASP A 1 95 ? -6.289 1.483 -16.628 1.00 92.31 95 ASP A O 1
ATOM 811 N N . GLY A 1 96 ? -4.946 1.206 -14.859 1.00 84.88 96 GLY A N 1
ATOM 812 C CA . GLY A 1 96 ? -5.144 2.554 -14.331 1.00 84.88 96 GLY A CA 1
ATOM 813 C C . GLY A 1 96 ? -6.535 2.812 -13.743 1.00 84.88 96 GLY A C 1
ATOM 814 O O . GLY A 1 96 ? -6.823 3.943 -13.340 1.00 84.88 96 GLY A O 1
ATOM 815 N N . ARG A 1 97 ? -7.414 1.801 -13.632 1.00 90.00 97 ARG A N 1
ATOM 816 C CA . ARG A 1 97 ? -8.679 1.955 -12.896 1.00 90.00 97 ARG A CA 1
ATOM 817 C C . ARG A 1 97 ? -8.407 2.349 -11.441 1.00 90.00 97 ARG A C 1
ATOM 819 O O . ARG A 1 97 ? -7.399 1.979 -10.837 1.00 90.00 97 ARG A O 1
ATOM 826 N N . LYS A 1 98 ? -9.361 3.078 -10.849 1.00 88.25 98 LYS A N 1
ATOM 827 C CA . LYS A 1 98 ? -9.289 3.522 -9.447 1.00 88.25 98 LYS A CA 1
ATOM 828 C C . LYS A 1 98 ? -9.018 2.344 -8.515 1.00 88.25 98 LYS A C 1
ATOM 830 O O . LYS A 1 98 ? -9.698 1.320 -8.606 1.00 88.25 98 LYS A O 1
ATOM 835 N N . SER A 1 99 ? -8.075 2.526 -7.591 1.00 91.06 99 SER A N 1
ATOM 836 C CA . SER A 1 99 ? -7.745 1.496 -6.613 1.00 91.06 99 SER A CA 1
ATOM 837 C C . SER A 1 99 ? -8.953 1.155 -5.742 1.00 91.06 99 SER A C 1
ATOM 839 O O . SER A 1 99 ? -9.784 2.011 -5.411 1.00 91.06 99 SER A O 1
ATOM 841 N N . LYS A 1 100 ? -9.066 -0.125 -5.379 1.00 94.44 100 LYS A N 1
ATOM 842 C CA . LYS A 1 100 ? -10.031 -0.558 -4.369 1.00 94.44 100 LYS A CA 1
ATOM 843 C C . LYS A 1 100 ? -9.359 -0.551 -3.011 1.00 94.44 100 LYS A C 1
ATOM 845 O O . LYS A 1 100 ? -8.245 -1.047 -2.865 1.00 94.44 100 LYS A O 1
ATOM 850 N N . LYS A 1 101 ? -10.043 0.019 -2.025 1.00 92.94 101 LYS A N 1
ATOM 851 C CA . LYS A 1 101 ? -9.525 0.207 -0.672 1.00 92.94 101 LYS A CA 1
ATOM 852 C C . LYS A 1 101 ? -10.511 -0.361 0.339 1.00 92.94 101 LYS A C 1
ATOM 854 O O . LYS A 1 101 ? -11.708 -0.072 0.271 1.00 92.94 101 LYS A O 1
ATOM 859 N N . TRP A 1 102 ? -10.013 -1.102 1.322 1.00 93.56 102 TRP A N 1
ATOM 860 C CA . TRP A 1 102 ? -10.824 -1.641 2.412 1.00 93.56 102 TRP A CA 1
ATOM 861 C C . TRP A 1 102 ? -10.188 -1.392 3.771 1.00 93.56 102 TRP A C 1
ATOM 863 O O . TRP A 1 102 ? -8.972 -1.293 3.904 1.00 93.56 102 TRP A O 1
ATOM 873 N N . ILE A 1 103 ? -11.027 -1.317 4.801 1.00 91.31 103 ILE A N 1
ATOM 874 C CA . ILE A 1 103 ? -10.600 -1.188 6.195 1.00 91.31 103 ILE A CA 1
ATOM 875 C C . ILE A 1 103 ? -11.405 -2.134 7.085 1.00 91.31 103 ILE A C 1
ATOM 877 O O . ILE A 1 103 ? -12.609 -2.302 6.879 1.00 91.31 103 ILE A O 1
ATOM 881 N N . THR A 1 104 ? -10.784 -2.726 8.105 1.00 88.44 104 THR A N 1
ATOM 882 C CA . THR A 1 104 ? -11.543 -3.412 9.161 1.00 88.44 104 THR A CA 1
ATOM 883 C C . THR A 1 104 ? -12.090 -2.412 10.169 1.00 88.44 104 THR A C 1
ATOM 885 O O . THR A 1 104 ? -11.399 -1.504 10.640 1.00 88.44 104 THR A O 1
ATOM 888 N N . LEU A 1 105 ? -13.361 -2.572 10.529 1.00 83.94 105 LEU A N 1
ATOM 889 C CA . LEU A 1 105 ? -13.978 -1.750 11.560 1.00 83.94 105 LEU A CA 1
ATOM 890 C C . LEU A 1 105 ? -13.427 -2.128 12.945 1.00 83.94 105 LEU A C 1
ATOM 892 O O . LEU A 1 105 ? -13.433 -3.318 13.289 1.00 83.94 105 LEU A O 1
ATOM 896 N N . PRO A 1 106 ? -13.028 -1.141 13.774 1.00 70.75 106 PRO A N 1
ATOM 897 C CA . PRO A 1 106 ? -12.683 -1.399 15.165 1.00 70.75 106 PRO A CA 1
ATOM 898 C C . PRO A 1 106 ? -13.849 -2.108 15.865 1.00 70.75 106 PRO A C 1
AT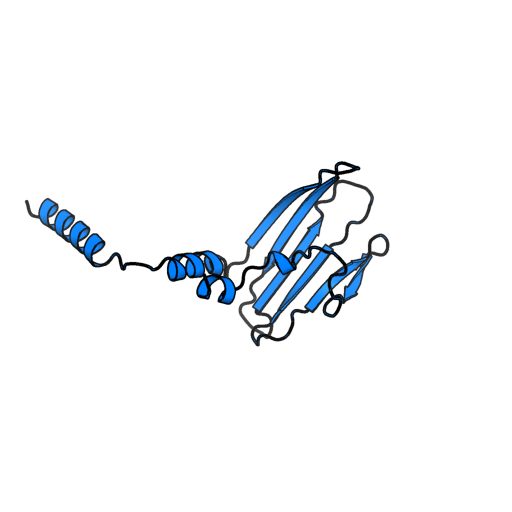OM 900 O O . PRO A 1 106 ? -15.014 -1.818 15.584 1.00 70.75 106 PRO A O 1
ATOM 903 N N . VAL A 1 107 ? -13.545 -3.031 16.778 1.00 73.25 107 VAL A N 1
ATOM 904 C CA . VAL A 1 107 ? -14.510 -3.862 17.532 1.00 73.25 107 VAL A CA 1
ATOM 905 C C . VAL A 1 107 ? -15.122 -5.013 16.727 1.00 73.25 107 VAL A C 1
ATOM 907 O O . VAL A 1 107 ? -14.939 -6.170 17.108 1.00 73.25 107 VAL A O 1
ATOM 910 N N . THR A 1 108 ? -15.816 -4.732 15.620 1.00 82.00 108 THR A N 1
ATOM 911 C CA . THR A 1 108 ? -16.551 -5.781 14.878 1.00 82.00 108 THR A CA 1
ATOM 912 C C . THR A 1 108 ? -15.662 -6.622 13.969 1.00 82.00 108 THR A C 1
ATOM 914 O O . THR A 1 108 ? -16.022 -7.750 13.653 1.00 82.00 108 THR A O 1
ATOM 917 N N . GLY A 1 109 ? -14.523 -6.084 13.519 1.00 80.06 109 GLY A N 1
ATOM 918 C CA . GLY A 1 109 ? -13.644 -6.751 12.555 1.00 80.06 109 GLY A CA 1
ATOM 919 C C . GLY A 1 109 ? -14.228 -6.868 11.144 1.00 80.06 109 GLY A C 1
ATOM 920 O O . GLY A 1 109 ? -13.567 -7.413 10.268 1.00 80.06 109 GLY A O 1
ATOM 921 N N . LYS A 1 110 ? -15.438 -6.346 10.892 1.00 87.69 110 LYS A N 1
ATOM 922 C CA . LYS A 1 110 ? -16.060 -6.383 9.564 1.00 87.69 110 LYS A CA 1
ATOM 923 C C . LYS A 1 110 ? -15.243 -5.560 8.574 1.00 87.69 110 LYS A C 1
ATOM 925 O O . LYS A 1 110 ? -14.817 -4.449 8.897 1.00 87.69 110 LYS A O 1
ATOM 930 N N . LEU A 1 111 ? -15.076 -6.093 7.368 1.00 89.69 111 LEU A N 1
ATOM 931 C CA . LEU A 1 111 ? -14.425 -5.399 6.265 1.00 89.69 111 LEU A CA 1
ATOM 932 C C . LEU A 1 111 ? -15.389 -4.375 5.656 1.00 89.69 111 LEU A C 1
ATOM 934 O O . LEU A 1 111 ? -16.547 -4.685 5.376 1.00 89.69 111 LEU A O 1
ATOM 938 N N . LYS A 1 112 ? -14.914 -3.147 5.462 1.00 90.62 112 LYS A N 1
ATOM 939 C CA . LYS A 1 112 ? -15.673 -2.058 4.850 1.00 90.62 112 LYS A CA 1
ATOM 940 C C . LYS A 1 112 ? -14.932 -1.526 3.632 1.00 90.62 112 LYS A C 1
ATOM 942 O O . LYS A 1 112 ? -13.779 -1.124 3.753 1.00 90.62 112 LYS A O 1
ATOM 947 N N . ASP A 1 113 ? -15.627 -1.462 2.500 1.00 92.25 113 ASP A N 1
ATOM 948 C CA . ASP A 1 113 ? -15.153 -0.775 1.297 1.00 92.25 113 ASP A CA 1
ATOM 949 C C . ASP A 1 113 ? -15.111 0.745 1.541 1.00 92.25 113 ASP A C 1
ATOM 951 O O . ASP A 1 113 ? -16.086 1.359 1.997 1.00 92.25 113 ASP A O 1
ATOM 955 N N . VAL A 1 114 ? -13.950 1.343 1.285 1.00 89.44 114 VAL A N 1
ATOM 956 C CA . VAL A 1 114 ? -13.682 2.779 1.410 1.00 89.44 114 VAL A CA 1
ATOM 957 C C . VAL A 1 114 ? -13.143 3.394 0.115 1.00 89.44 114 VAL A C 1
ATOM 959 O O . VAL A 1 114 ? -12.733 4.549 0.130 1.00 89.44 114 VAL A O 1
ATOM 962 N N . SER A 1 115 ? -13.234 2.691 -1.016 1.00 86.31 115 SER A N 1
ATOM 963 C CA . SER A 1 115 ? -12.699 3.115 -2.324 1.00 86.31 115 SER A CA 1
ATOM 964 C C . SER A 1 115 ? -13.278 4.448 -2.819 1.00 86.31 115 SER A C 1
ATOM 966 O O . SER A 1 115 ? -12.616 5.216 -3.506 1.00 86.31 115 SER A O 1
ATOM 968 N N . LYS A 1 116 ? -14.536 4.750 -2.466 1.00 83.44 116 LYS A N 1
ATOM 969 C CA . LYS A 1 116 ? -15.230 5.998 -2.850 1.00 83.44 116 LYS A CA 1
ATOM 970 C C . LYS A 1 116 ? -15.179 7.086 -1.772 1.00 83.44 116 LYS A C 1
ATOM 972 O O . LYS A 1 116 ? -15.760 8.158 -1.947 1.00 83.44 116 LYS A O 1
ATOM 977 N N . LYS A 1 117 ? -14.568 6.813 -0.617 1.00 75.75 117 LYS A N 1
ATOM 978 C CA . LYS A 1 117 ? -14.627 7.714 0.533 1.00 75.75 117 LYS A CA 1
ATOM 979 C C . LYS A 1 117 ? -13.556 8.794 0.392 1.00 75.75 117 LYS A C 1
ATOM 981 O O . LYS A 1 117 ? -12.388 8.525 0.623 1.00 75.75 117 LYS A O 1
ATOM 986 N N . LYS A 1 118 ? -13.970 10.029 0.098 1.00 66.94 118 LYS A N 1
ATOM 987 C CA . LYS A 1 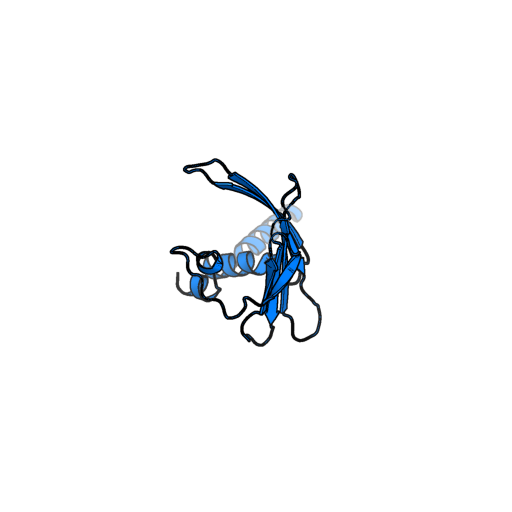118 ? -13.068 11.190 0.153 1.00 66.94 118 LYS A CA 1
ATOM 988 C C . LYS A 1 118 ? -12.511 11.359 1.572 1.00 66.94 118 LYS A C 1
ATOM 990 O O . LYS A 1 118 ? -13.268 11.240 2.549 1.00 66.94 118 LYS A O 1
ATOM 995 N N . SER A 1 119 ? -11.212 11.637 1.694 1.00 60.16 119 SER A N 1
ATOM 996 C CA . SER A 1 119 ? -10.610 12.022 2.971 1.00 60.16 119 SER A CA 1
ATOM 997 C C . SER A 1 119 ? -11.361 13.227 3.541 1.00 60.16 119 SER A C 1
ATOM 999 O O . SER A 1 119 ? -11.540 14.242 2.877 1.00 60.16 119 SER A O 1
ATOM 1001 N N . LYS A 1 120 ? -11.863 13.102 4.774 1.00 61.22 120 LYS A N 1
ATOM 1002 C CA . LYS A 1 120 ? -12.510 14.212 5.500 1.00 61.22 120 LYS A CA 1
ATOM 1003 C C . LYS A 1 120 ? -11.503 15.052 6.294 1.00 61.22 120 LYS A C 1
ATOM 1005 O O . LYS A 1 120 ? -11.908 15.960 7.014 1.00 61.22 120 LYS A O 1
ATOM 1010 N N . LYS A 1 121 ? -10.217 14.691 6.267 1.00 57.66 121 LYS A N 1
ATOM 1011 C CA . LYS A 1 121 ? -9.171 15.376 7.030 1.00 57.66 121 LYS A CA 1
ATOM 1012 C C . LYS A 1 121 ? -8.527 16.455 6.163 1.00 57.66 121 LYS A C 1
ATOM 1014 O O . LYS A 1 121 ? -8.404 16.274 4.962 1.00 57.66 121 LYS A O 1
ATOM 1019 N N . LYS A 1 122 ? -8.048 17.522 6.812 1.00 53.78 122 LYS A N 1
ATOM 1020 C CA . LYS A 1 122 ? -7.218 18.580 6.201 1.00 53.78 122 LYS A CA 1
ATOM 1021 C C . LYS A 1 122 ? -5.894 18.045 5.613 1.00 53.78 122 LYS A C 1
ATOM 1023 O O . LYS A 1 122 ? -5.250 18.752 4.860 1.00 53.78 122 LYS A O 1
ATOM 1028 N N . PHE A 1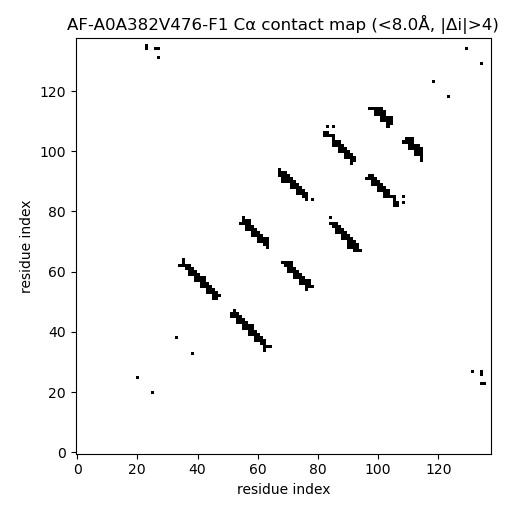 123 ? -5.510 16.827 5.997 1.00 44.50 123 PHE A N 1
ATOM 1029 C CA . PHE A 1 123 ? -4.341 16.091 5.528 1.00 44.50 123 PHE A CA 1
ATOM 1030 C C . PHE A 1 123 ? -4.718 14.606 5.369 1.00 44.50 123 PHE A C 1
ATOM 1032 O O . PHE A 1 123 ? -5.245 13.997 6.314 1.00 44.50 123 PHE A O 1
ATOM 1039 N N . SER A 1 124 ? -4.488 14.046 4.185 1.00 51.97 124 SER A N 1
ATOM 1040 C CA . SER A 1 124 ? -4.636 12.637 3.810 1.00 51.97 124 SER A CA 1
ATOM 1041 C C . SER A 1 124 ? -3.258 12.001 3.608 1.00 51.97 124 SER A C 1
ATOM 1043 O O . SER A 1 124 ? -2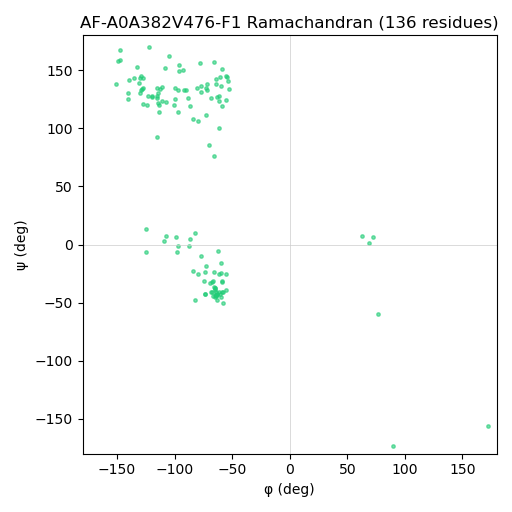.318 12.676 3.220 1.00 51.97 124 SER A O 1
ATOM 1045 N N . LEU A 1 125 ? -3.129 10.685 3.824 1.00 53.50 125 LEU A N 1
ATOM 1046 C CA . LEU A 1 125 ? -1.914 9.961 3.403 1.00 53.50 125 LEU A CA 1
ATOM 1047 C C . LEU A 1 125 ? -1.772 9.935 1.875 1.00 53.50 125 LEU A C 1
ATOM 1049 O O . LEU A 1 125 ? -0.664 9.817 1.377 1.00 53.50 125 LEU A O 1
ATOM 1053 N N . GLU A 1 126 ? -2.886 10.094 1.160 1.00 61.41 126 GLU A N 1
ATOM 1054 C CA . GLU A 1 126 ? -2.918 10.280 -0.295 1.00 61.41 126 GLU A CA 1
ATOM 1055 C C . GLU A 1 126 ? -2.174 11.558 -0.715 1.00 61.41 126 GLU A C 1
ATOM 1057 O O . GLU A 1 126 ? -1.639 11.605 -1.810 1.00 61.41 126 GLU A O 1
ATOM 1062 N N . ASP A 1 127 ? -2.071 12.559 0.171 1.00 55.41 127 ASP A N 1
ATOM 1063 C CA . ASP A 1 127 ? -1.332 13.803 -0.094 1.00 55.41 127 ASP A CA 1
ATOM 1064 C C . ASP A 1 127 ? 0.196 13.610 0.026 1.00 55.41 127 ASP A C 1
ATOM 1066 O O . ASP A 1 127 ? 0.961 14.513 -0.296 1.00 55.41 127 ASP A O 1
ATOM 1070 N N . LEU A 1 128 ? 0.648 12.459 0.543 1.00 59.75 128 LEU A N 1
ATOM 1071 C CA . LEU A 1 128 ? 2.062 12.071 0.598 1.00 59.75 128 LEU A CA 1
ATOM 1072 C C . LEU A 1 128 ? 2.459 11.133 -0.552 1.00 59.75 128 LEU A C 1
ATOM 1074 O O . LEU A 1 128 ? 3.631 10.767 -0.651 1.00 59.75 128 LEU A O 1
ATOM 1078 N N . GLU A 1 129 ? 1.503 10.683 -1.369 1.00 67.06 129 GLU A N 1
ATOM 1079 C CA . GLU A 1 129 ? 1.808 9.850 -2.529 1.00 67.06 129 GLU A CA 1
ATOM 1080 C C . GLU A 1 129 ? 2.466 10.723 -3.601 1.00 67.06 129 GLU A C 1
ATOM 1082 O O . GLU A 1 129 ? 1.825 11.593 -4.176 1.00 67.06 129 GLU A O 1
ATOM 1087 N N . TYR A 1 130 ? 3.752 10.484 -3.856 1.00 70.69 130 TYR A N 1
ATOM 1088 C CA . TYR A 1 130 ? 4.445 11.034 -5.019 1.00 70.69 130 TYR A CA 1
ATOM 1089 C C . TYR A 1 130 ? 4.052 10.240 -6.267 1.00 70.69 130 TYR A C 1
ATOM 1091 O O . TYR A 1 130 ? 4.013 9.006 -6.230 1.00 70.69 130 TYR A O 1
ATOM 1099 N N . SER A 1 131 ? 3.778 10.931 -7.368 1.00 83.12 131 SER A N 1
ATOM 1100 C CA . SER A 1 131 ? 3.55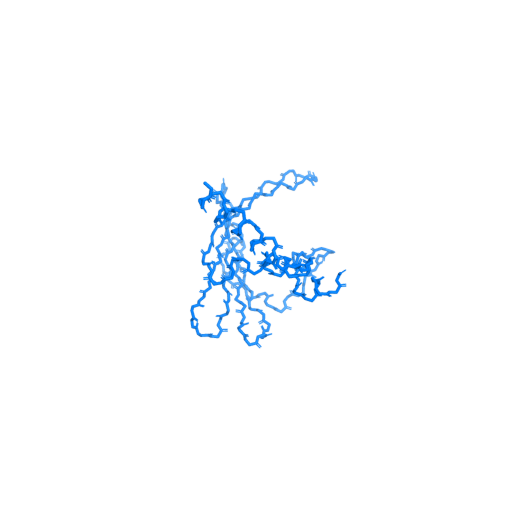9 10.339 -8.688 1.00 83.12 131 SER A CA 1
ATOM 1101 C C . SER A 1 131 ? 4.767 10.545 -9.606 1.00 83.12 131 SER A C 1
ATOM 1103 O O . SER A 1 131 ? 5.604 11.415 -9.374 1.00 83.12 131 SER A O 1
ATOM 1105 N N . GLU A 1 132 ? 4.851 9.763 -10.686 1.00 86.62 132 GLU A N 1
ATOM 1106 C CA . GLU A 1 132 ? 5.827 10.037 -11.750 1.00 86.62 132 GLU A CA 1
ATOM 1107 C C . GLU A 1 132 ? 5.635 11.433 -12.356 1.00 86.62 132 GLU A C 1
ATOM 1109 O O . GLU A 1 132 ? 6.607 12.059 -12.762 1.00 86.62 132 GLU A O 1
ATOM 1114 N N . GLU A 1 133 ? 4.396 11.933 -12.417 1.00 86.25 133 GLU A N 1
ATOM 1115 C CA . GLU A 1 133 ? 4.099 13.284 -12.903 1.00 86.25 133 GLU A CA 1
ATOM 1116 C C . GLU A 1 133 ? 4.699 14.347 -11.977 1.00 86.25 133 GLU A C 1
ATOM 1118 O O . GLU A 1 133 ? 5.232 15.341 -12.461 1.00 86.25 133 GLU A O 1
ATOM 1123 N N . ASP A 1 134 ? 4.688 14.123 -10.661 1.00 84.75 134 ASP A N 1
ATOM 1124 C CA . ASP A 1 134 ? 5.335 15.027 -9.702 1.00 84.75 134 ASP A CA 1
ATOM 1125 C C . ASP A 1 134 ? 6.861 15.036 -9.865 1.00 84.75 134 ASP A C 1
ATOM 1127 O O . ASP A 1 134 ? 7.497 16.059 -9.624 1.00 84.75 134 ASP A O 1
ATOM 1131 N N . ILE A 1 135 ? 7.456 13.914 -10.288 1.00 84.75 135 ILE A N 1
ATOM 1132 C CA . ILE A 1 135 ? 8.896 13.816 -10.577 1.00 84.75 135 ILE A CA 1
ATOM 1133 C C . ILE A 1 135 ? 9.237 14.528 -11.891 1.00 84.75 135 ILE A C 1
ATOM 1135 O O . ILE A 1 135 ? 10.226 15.246 -11.943 1.00 84.75 135 ILE A O 1
ATOM 1139 N N . LYS A 1 136 ? 8.414 14.360 -12.932 1.00 86.00 136 LYS A N 1
ATOM 1140 C CA . LYS A 1 136 ? 8.635 14.939 -14.272 1.00 86.00 136 LYS A CA 1
ATOM 1141 C C . LYS A 1 136 ? 8.386 16.449 -14.345 1.00 86.00 136 LYS A C 1
ATOM 1143 O O . LYS A 1 136 ? 8.881 17.106 -15.252 1.00 86.00 136 LYS A O 1
ATOM 1148 N N . ASN A 1 137 ? 7.576 16.990 -13.433 1.00 81.44 137 ASN A N 1
ATOM 1149 C CA . ASN A 1 137 ? 7.202 18.409 -13.402 1.00 81.44 137 ASN A CA 1
ATOM 1150 C C . ASN A 1 137 ? 8.017 19.247 -12.391 1.00 81.44 137 ASN A C 1
ATOM 1152 O O . ASN A 1 137 ? 7.678 20.415 -12.181 1.00 81.44 137 ASN A O 1
ATOM 1156 N N . ASN A 1 138 ? 9.046 18.669 -11.758 1.00 60.66 138 ASN A N 1
ATOM 1157 C CA . ASN A 1 138 ? 10.033 19.371 -10.921 1.00 60.66 138 ASN A CA 1
ATOM 1158 C C . ASN A 1 138 ? 11.359 19.537 -11.665 1.00 60.66 138 ASN A C 1
ATOM 1160 O O . ASN A 1 138 ? 12.019 20.573 -11.427 1.00 60.66 138 ASN A O 1
#

Mean predicted aligned error: 11.14 Å

Secondary structure (DSSP, 8-state):
-HHHHHHHHHHHHHHHHS----HHHHHHHHHTTTTT--EEEEEEEEE-SSS-EEEEEEEEEE--SSSSEEEEEEEEE---SSS-PPPEEEEEETT-PPPEEEEEPTTT--EEE-TT----SSS-GGGG---HHHHHT-

pLDDT: mean 81.02, std 13.44, range [44.5, 97.5]

Radius of gyration: 22.21 Å; Cα contacts (8 Å, |Δi|>4): 177; chains: 1; bounding box: 70×31×45 Å

Organism: NCBI:txid408172